Protein AF-A0A2A3JPT0-F1 (afdb_monomer_lite)

pLDDT: mean 78.48, std 20.47, range [35.44, 96.5]

Radius of gyration: 30.75 Å; chains: 1; bounding box: 54×78×55 Å

Secondary structure (DSSP, 8-state):
-EEE--GGGHHHHHHHHHHHHHHHHHH-TTT----S-HHHHHHHHHHHHHTT-EEEEEEETTEEEEEEEE----PPPP----------------------------

Sequence (106 aa):
MFTPCDSTDIPALAVMLRGLHGHHVAHVPHRFHDRASEAELQAFLAEAMAEGACLCAYRVGQVPRGYLMWRWRLSEPPRSSTRSATPCSSTSGSSPRGGGAAWRGA

Foldseek 3Di:
DKDWDDLVCLLLVLVLVLVVLVVCCVVPVVVGDNPQDSVNSSVVVVVLVVVPKTKIFDDDPPHGNDIDIDDDDPPDDPPPPPPPPPPDDDDDDDDDDDDDDDDDDD

Structure (mmCIF, N/CA/C/O backbone):
data_AF-A0A2A3JPT0-F1
#
_entry.id   AF-A0A2A3JPT0-F1
#
loop_
_atom_site.group_PDB
_atom_site.id
_atom_site.type_symbol
_atom_site.label_atom_id
_atom_site.label_alt_id
_atom_site.label_comp_id
_atom_site.label_asym_id
_atom_site.label_entity_id
_atom_site.label_seq_id
_atom_site.pdbx_PDB_ins_code
_atom_site.Cartn_x
_atom_site.Cartn_y
_atom_site.Cartn_z
_atom_site.occupancy
_atom_site.B_iso_or_equiv
_atom_site.auth_seq_id
_atom_site.auth_comp_id
_atom_site.auth_asym_id
_atom_site.auth_atom_id
_atom_site.pdbx_PDB_model_num
ATOM 1 N N . MET A 1 1 ? -14.474 -6.754 1.853 1.00 84.56 1 MET A N 1
ATOM 2 C CA . MET A 1 1 ? -14.780 -5.426 2.438 1.00 84.56 1 MET A CA 1
ATOM 3 C C . MET A 1 1 ? -13.483 -4.632 2.499 1.00 84.56 1 MET A C 1
ATOM 5 O O . MET A 1 1 ? -12.438 -5.267 2.600 1.00 84.56 1 MET A O 1
ATOM 9 N N . PHE A 1 2 ? -13.527 -3.301 2.378 1.00 93.06 2 PHE A N 1
ATOM 10 C CA . PHE A 1 2 ? -12.345 -2.464 2.607 1.00 93.06 2 PHE A CA 1
ATOM 11 C C . PHE A 1 2 ? -12.170 -2.215 4.104 1.00 93.06 2 PHE A C 1
ATOM 13 O O . PHE A 1 2 ? -13.123 -1.808 4.765 1.00 93.06 2 PHE A O 1
ATOM 20 N N . THR A 1 3 ? -10.974 -2.467 4.624 1.00 95.00 3 THR A N 1
ATOM 21 C CA . THR A 1 3 ? -10.610 -2.184 6.016 1.00 95.00 3 THR A CA 1
ATOM 22 C C . THR A 1 3 ? -9.512 -1.125 6.052 1.00 95.00 3 THR A C 1
ATOM 24 O O . THR A 1 3 ? -8.637 -1.168 5.180 1.00 95.00 3 THR A O 1
ATOM 27 N N . PRO A 1 4 ? -9.517 -0.210 7.039 1.00 95.50 4 PRO A N 1
ATOM 28 C CA . PRO A 1 4 ? -8.390 0.685 7.279 1.00 95.50 4 PRO A CA 1
ATOM 29 C C . PRO A 1 4 ? -7.084 -0.099 7.411 1.00 95.50 4 PRO A C 1
ATOM 31 O O . PRO A 1 4 ? -7.096 -1.250 7.854 1.00 95.50 4 PRO A O 1
ATOM 34 N N . CYS A 1 5 ? -5.985 0.513 6.987 1.00 95.56 5 CYS A N 1
ATOM 35 C CA . CYS A 1 5 ? -4.648 -0.041 7.147 1.00 95.56 5 CYS A CA 1
ATOM 36 C C . CYS A 1 5 ? -3.800 0.862 8.030 1.00 95.56 5 CYS A C 1
ATOM 38 O O . CYS A 1 5 ? -3.949 2.086 8.000 1.00 95.56 5 CYS A O 1
ATOM 40 N N . ASP A 1 6 ? -2.900 0.242 8.780 1.00 95.06 6 ASP A N 1
ATOM 41 C CA . ASP A 1 6 ? -1.878 0.926 9.561 1.00 95.06 6 ASP A CA 1
ATOM 42 C C . ASP A 1 6 ? -0.469 0.595 9.036 1.00 95.06 6 ASP A C 1
ATOM 44 O O . ASP A 1 6 ? -0.296 -0.036 7.989 1.00 95.06 6 ASP A O 1
ATOM 48 N N . SER A 1 7 ? 0.562 1.056 9.743 1.00 94.12 7 SER A N 1
ATOM 49 C CA . SER A 1 7 ? 1.953 0.837 9.345 1.00 94.12 7 SER A CA 1
ATOM 50 C C . SER A 1 7 ? 2.360 -0.640 9.315 1.00 94.12 7 SER A C 1
ATOM 52 O O . SER A 1 7 ? 3.280 -0.998 8.580 1.00 94.12 7 SER A O 1
ATOM 54 N N . THR A 1 8 ? 1.675 -1.514 10.059 1.00 95.12 8 THR A N 1
ATOM 55 C CA . THR A 1 8 ? 1.961 -2.956 10.088 1.00 95.12 8 THR A CA 1
ATOM 56 C C . THR A 1 8 ? 1.518 -3.666 8.808 1.00 95.12 8 THR A C 1
ATOM 58 O O . THR A 1 8 ? 2.051 -4.721 8.466 1.00 95.12 8 THR A O 1
ATOM 61 N N . ASP A 1 9 ? 0.608 -3.056 8.046 1.00 94.50 9 ASP A N 1
ATOM 62 C CA . ASP A 1 9 ? 0.104 -3.591 6.782 1.00 94.50 9 ASP A CA 1
ATOM 63 C C . ASP A 1 9 ? 0.991 -3.266 5.575 1.00 94.50 9 ASP A C 1
ATOM 65 O O . ASP A 1 9 ? 0.854 -3.891 4.516 1.00 94.50 9 ASP A O 1
ATOM 69 N N . ILE A 1 10 ? 1.900 -2.297 5.716 1.00 95.25 10 ILE A N 1
ATOM 70 C CA . ILE A 1 10 ? 2.744 -1.788 4.627 1.00 95.25 10 ILE A CA 1
ATOM 71 C C . ILE A 1 10 ? 3.519 -2.908 3.911 1.00 95.25 10 ILE A C 1
ATOM 73 O O . ILE A 1 10 ? 3.472 -2.935 2.677 1.00 95.25 10 ILE A O 1
ATOM 77 N N . PRO A 1 11 ? 4.175 -3.865 4.605 1.00 95.88 11 PRO A N 1
ATOM 78 C CA . PRO A 1 11 ? 4.902 -4.935 3.924 1.00 95.88 11 PRO A CA 1
ATOM 79 C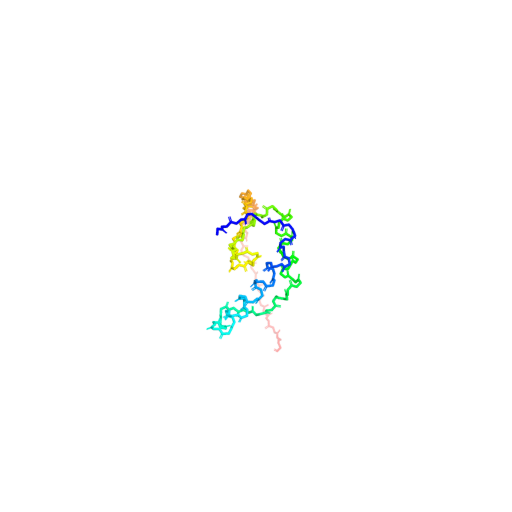 C . PRO A 1 11 ? 3.994 -5.787 3.028 1.00 95.88 11 PRO A C 1
ATOM 81 O O . PRO A 1 11 ? 4.295 -6.007 1.855 1.00 95.88 11 PRO A O 1
ATOM 84 N N . ALA A 1 12 ? 2.830 -6.205 3.535 1.00 94.25 12 ALA A N 1
ATOM 85 C CA . ALA A 1 12 ? 1.886 -7.027 2.776 1.00 94.25 12 ALA A CA 1
ATOM 86 C C . ALA A 1 12 ? 1.320 -6.281 1.555 1.00 94.25 12 ALA A C 1
ATOM 88 O O . ALA A 1 12 ? 1.094 -6.872 0.494 1.00 94.25 12 ALA A O 1
ATOM 89 N N . LEU A 1 13 ? 1.111 -4.972 1.687 1.00 94.88 13 LEU A N 1
ATOM 90 C CA . LEU A 1 13 ? 0.646 -4.118 0.601 1.00 94.88 13 LEU A CA 1
ATOM 91 C C . LEU A 1 13 ? 1.717 -3.891 -0.464 1.00 94.88 13 LEU A C 1
ATOM 93 O O . LEU A 1 13 ? 1.392 -3.931 -1.650 1.00 94.88 13 LEU A O 1
ATOM 97 N N . ALA A 1 14 ? 2.977 -3.705 -0.076 1.00 95.19 14 ALA A N 1
ATOM 98 C CA . ALA A 1 14 ? 4.081 -3.557 -1.019 1.00 95.19 14 ALA A CA 1
ATOM 99 C C . ALA A 1 14 ? 4.272 -4.820 -1.873 1.00 95.19 14 ALA A C 1
ATOM 101 O O . ALA A 1 14 ? 4.369 -4.716 -3.098 1.00 95.19 14 ALA A O 1
ATOM 102 N N . VAL A 1 15 ? 4.213 -6.008 -1.257 1.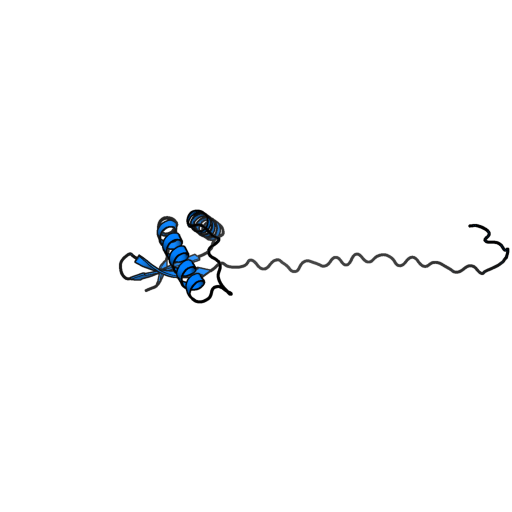00 94.88 15 VAL A N 1
ATOM 103 C CA . VAL A 1 15 ? 4.233 -7.300 -1.969 1.00 94.88 15 VAL A CA 1
ATOM 104 C C . VAL A 1 15 ? 3.079 -7.386 -2.973 1.00 94.88 15 VAL A C 1
ATOM 106 O O . VAL A 1 15 ? 3.279 -7.713 -4.146 1.00 94.88 15 VAL A O 1
ATOM 109 N N . MET A 1 16 ? 1.858 -7.051 -2.540 1.00 94.12 16 MET A N 1
ATOM 110 C CA . MET A 1 16 ? 0.672 -7.069 -3.400 1.00 94.12 16 MET A CA 1
ATOM 111 C C . MET A 1 16 ? 0.812 -6.094 -4.581 1.00 94.12 16 MET A C 1
ATOM 113 O O . MET A 1 16 ? 0.533 -6.466 -5.722 1.00 94.12 16 MET A O 1
ATOM 117 N N . LEU A 1 17 ? 1.264 -4.861 -4.331 1.00 92.44 17 LEU A N 1
ATOM 118 C CA . LEU A 1 17 ? 1.486 -3.846 -5.362 1.00 92.44 17 LEU A CA 1
ATOM 119 C C . LEU A 1 17 ? 2.546 -4.283 -6.366 1.00 92.44 17 LEU A C 1
ATOM 121 O O . LEU A 1 17 ? 2.339 -4.120 -7.567 1.00 92.44 17 LEU A O 1
ATOM 125 N N . ARG A 1 18 ? 3.650 -4.873 -5.895 1.00 91.62 18 ARG A N 1
ATOM 126 C CA . ARG A 1 18 ? 4.706 -5.407 -6.758 1.00 91.62 18 ARG A CA 1
ATOM 127 C C . ARG A 1 18 ? 4.165 -6.508 -7.668 1.00 91.62 18 ARG A C 1
ATOM 129 O O . ARG A 1 18 ? 4.393 -6.457 -8.876 1.00 91.62 18 ARG A O 1
ATOM 136 N N . GLY A 1 19 ? 3.409 -7.457 -7.115 1.00 90.75 19 GLY A N 1
ATOM 137 C CA . GLY A 1 19 ? 2.768 -8.523 -7.889 1.00 90.75 19 GLY A CA 1
ATOM 138 C C . GLY A 1 19 ? 1.784 -7.983 -8.931 1.00 90.75 19 GLY A C 1
ATOM 139 O O . GLY A 1 19 ? 1.817 -8.395 -10.092 1.00 90.75 19 GLY A O 1
ATOM 140 N N . LEU A 1 20 ? 0.961 -7.003 -8.549 1.00 88.38 20 LEU A N 1
ATOM 141 C CA . LEU A 1 20 ? 0.021 -6.342 -9.456 1.00 88.38 20 LEU A CA 1
ATOM 142 C C . LEU A 1 20 ? 0.745 -5.590 -10.583 1.00 88.38 20 LEU A C 1
ATOM 144 O O . LEU A 1 20 ? 0.339 -5.677 -11.741 1.00 88.38 20 LEU A O 1
ATOM 148 N N . HIS A 1 21 ? 1.832 -4.881 -10.268 1.00 87.75 21 HIS A N 1
ATOM 149 C CA . HIS A 1 21 ? 2.628 -4.175 -11.271 1.00 87.75 21 HIS A CA 1
ATOM 150 C C . HIS A 1 21 ? 3.290 -5.152 -12.248 1.00 87.75 21 HIS A C 1
ATOM 152 O O . HIS A 1 21 ? 3.246 -4.915 -13.452 1.00 87.75 21 HIS A O 1
ATOM 158 N N . GLY A 1 22 ? 3.830 -6.272 -11.754 1.00 87.69 22 GLY A N 1
ATOM 159 C CA . GLY A 1 22 ? 4.394 -7.330 -12.597 1.00 87.69 22 GLY A CA 1
ATOM 160 C C . GLY A 1 22 ? 3.365 -7.910 -13.571 1.00 87.69 22 GLY A C 1
ATOM 161 O O . GLY A 1 22 ? 3.646 -8.046 -14.760 1.00 87.69 22 GLY A O 1
ATOM 162 N N . HIS A 1 23 ? 2.139 -8.157 -13.100 1.00 87.88 23 HIS A N 1
ATOM 163 C CA . HIS A 1 23 ? 1.038 -8.589 -13.962 1.00 87.88 23 HIS A CA 1
ATOM 164 C C . HIS A 1 23 ? 0.712 -7.538 -15.036 1.00 87.88 23 HIS A C 1
ATOM 166 O O . HIS A 1 23 ? 0.578 -7.859 -16.216 1.00 87.88 23 HIS A O 1
ATOM 172 N N . HIS A 1 24 ? 0.628 -6.259 -14.664 1.00 87.38 24 HIS A N 1
ATOM 173 C CA . HIS A 1 24 ? 0.381 -5.197 -15.639 1.00 87.38 24 HIS A CA 1
ATOM 174 C C . HIS A 1 24 ? 1.513 -5.029 -16.656 1.00 87.38 24 HIS A C 1
ATOM 176 O O . HIS A 1 24 ? 1.225 -4.763 -17.817 1.00 87.38 24 HIS A O 1
ATOM 182 N N . VAL A 1 25 ? 2.774 -5.213 -16.265 1.00 89.31 25 VAL A N 1
ATOM 183 C CA . VAL A 1 25 ? 3.914 -5.183 -17.196 1.00 89.31 25 VAL A CA 1
ATOM 184 C C . VAL A 1 25 ? 3.828 -6.332 -18.198 1.00 89.31 25 VAL A C 1
ATOM 186 O O . VAL A 1 25 ? 4.034 -6.109 -19.386 1.00 89.31 25 VAL A O 1
ATOM 189 N N . ALA A 1 26 ? 3.453 -7.533 -17.753 1.00 88.25 26 ALA A N 1
ATOM 190 C CA . ALA A 1 26 ? 3.308 -8.688 -18.637 1.00 88.25 26 ALA A CA 1
ATOM 191 C C . ALA A 1 26 ? 2.203 -8.500 -19.696 1.00 88.25 26 ALA A C 1
ATOM 193 O O . ALA A 1 26 ? 2.353 -8.951 -20.829 1.00 88.25 26 ALA A O 1
ATOM 194 N N . HIS A 1 27 ? 1.105 -7.823 -19.345 1.00 88.69 27 HIS A N 1
ATOM 195 C CA . HIS A 1 27 ? -0.058 -7.676 -20.229 1.00 88.69 27 HIS A CA 1
ATOM 196 C C . HIS A 1 27 ? -0.137 -6.329 -20.964 1.00 88.69 27 HIS A C 1
ATOM 198 O O . HIS A 1 27 ? -0.732 -6.248 -22.037 1.00 88.69 27 HIS A O 1
ATOM 204 N N . VAL A 1 28 ? 0.434 -5.262 -20.401 1.00 88.44 28 VAL A N 1
ATOM 205 C CA . VAL A 1 28 ? 0.344 -3.883 -20.909 1.00 88.44 28 VAL A CA 1
ATOM 206 C C . VAL A 1 28 ? 1.697 -3.151 -20.747 1.00 88.44 28 VAL A C 1
ATOM 208 O O . VAL A 1 28 ? 1.778 -2.101 -20.097 1.00 88.44 28 VAL A O 1
ATOM 211 N N . PRO A 1 29 ? 2.783 -3.665 -21.358 1.00 83.12 29 PRO A N 1
ATOM 212 C CA . PRO A 1 29 ? 4.152 -3.187 -21.119 1.00 83.12 29 PRO A CA 1
ATOM 213 C C . PRO A 1 29 ? 4.404 -1.738 -21.562 1.00 83.12 29 PRO A C 1
ATOM 215 O O . PRO A 1 29 ? 5.332 -1.096 -21.090 1.00 83.12 29 PRO A O 1
ATOM 218 N N . HIS A 1 30 ? 3.580 -1.189 -22.456 1.00 84.50 30 HIS A N 1
ATOM 219 C CA . HIS A 1 30 ? 3.708 0.196 -22.925 1.00 84.50 30 HIS A CA 1
ATOM 220 C C . HIS A 1 30 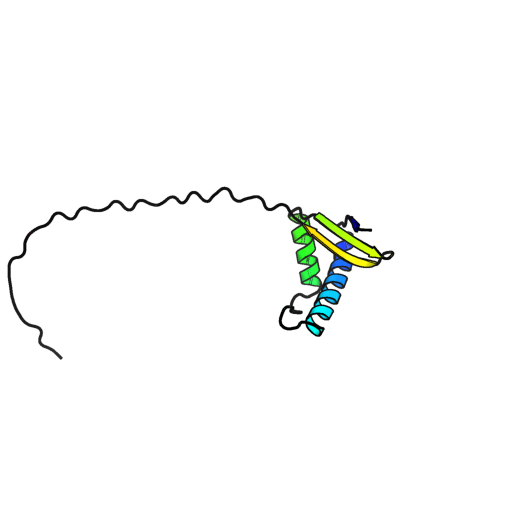? 3.176 1.234 -21.921 1.00 84.50 30 HIS A C 1
ATOM 222 O O . HIS A 1 30 ? 3.407 2.428 -22.096 1.00 84.50 30 HIS A O 1
ATOM 228 N N . ARG A 1 31 ? 2.434 0.800 -20.892 1.00 81.00 31 ARG A N 1
ATOM 229 C CA . ARG A 1 31 ? 1.807 1.681 -19.893 1.00 81.00 31 ARG A CA 1
ATOM 230 C C . ARG A 1 31 ? 2.396 1.512 -18.494 1.00 81.00 31 ARG A C 1
ATOM 232 O O . ARG A 1 31 ? 2.310 2.439 -17.692 1.00 81.00 31 ARG A O 1
ATOM 239 N N . PHE A 1 32 ? 2.972 0.349 -18.200 1.00 84.38 32 PHE A N 1
ATOM 240 C CA . PHE A 1 32 ? 3.478 -0.005 -16.877 1.00 84.38 32 PHE A CA 1
ATOM 241 C C . PHE A 1 32 ? 4.956 -0.390 -16.931 1.00 84.38 32 PHE A C 1
ATOM 243 O O . PHE A 1 32 ? 5.462 -0.834 -17.956 1.00 84.38 32 PHE A O 1
ATOM 250 N N . HIS A 1 33 ? 5.644 -0.222 -15.806 1.00 81.88 33 HIS A N 1
ATOM 251 C CA . HIS A 1 33 ? 7.079 -0.459 -15.656 1.00 81.88 33 HIS A CA 1
ATOM 252 C C . HIS A 1 33 ? 7.340 -1.148 -14.316 1.00 81.88 33 HIS A C 1
ATOM 254 O O . HIS A 1 33 ? 6.644 -0.876 -13.346 1.00 81.88 33 HIS A O 1
ATOM 260 N N . ASP A 1 34 ? 8.343 -2.017 -14.227 1.00 81.62 34 ASP A N 1
ATOM 261 C CA . ASP A 1 34 ? 8.625 -2.805 -13.017 1.00 81.62 34 ASP A CA 1
ATOM 262 C C . ASP A 1 34 ? 9.758 -2.220 -12.155 1.00 81.62 34 ASP A C 1
ATOM 264 O O . ASP A 1 34 ? 10.343 -2.917 -11.323 1.00 81.62 34 ASP A O 1
ATOM 268 N N . ARG A 1 35 ? 10.084 -0.937 -12.345 1.00 80.44 35 ARG A N 1
ATOM 269 C CA . ARG A 1 35 ? 11.299 -0.338 -11.776 1.00 80.44 35 ARG A CA 1
ATOM 270 C C . ARG A 1 35 ? 11.294 -0.253 -10.251 1.00 80.44 35 ARG A C 1
ATOM 272 O O . ARG A 1 35 ? 12.354 -0.374 -9.658 1.00 80.44 35 ARG A O 1
ATOM 279 N N . ALA A 1 36 ? 10.130 -0.068 -9.629 1.00 84.50 36 ALA A N 1
ATOM 280 C CA . ALA A 1 36 ? 10.031 0.129 -8.184 1.00 84.50 36 ALA A CA 1
ATOM 281 C C . ALA A 1 36 ? 10.118 -1.203 -7.428 1.00 84.50 36 ALA A C 1
ATOM 283 O O . ALA A 1 36 ? 9.178 -2.005 -7.462 1.00 84.50 36 ALA A O 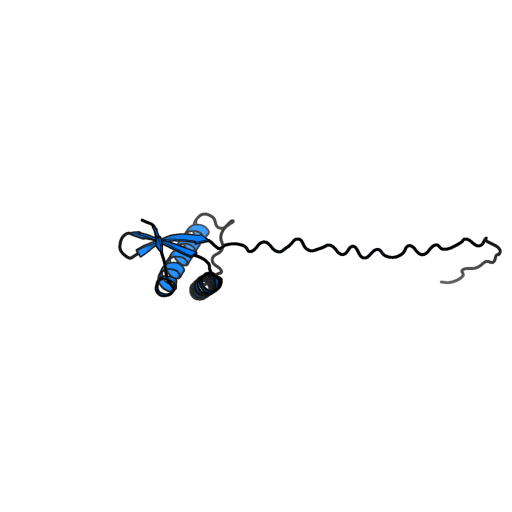1
ATOM 284 N N . SER A 1 37 ? 11.240 -1.441 -6.755 1.00 90.69 37 SER A N 1
ATOM 285 C CA . SER A 1 37 ? 11.454 -2.561 -5.839 1.00 90.69 37 SER A CA 1
ATOM 286 C C . SER A 1 37 ? 10.427 -2.576 -4.703 1.00 90.69 37 SER A C 1
ATOM 288 O O . SER A 1 37 ? 9.767 -1.581 -4.404 1.00 90.69 37 SER A O 1
ATOM 290 N N . GLU A 1 38 ? 10.288 -3.721 -4.036 1.00 92.94 38 GLU A N 1
ATOM 291 C CA . GLU A 1 38 ? 9.392 -3.828 -2.883 1.00 92.94 38 GLU A CA 1
ATOM 292 C C . GLU A 1 38 ? 9.779 -2.855 -1.758 1.00 92.94 38 GLU A C 1
ATOM 294 O O . GLU A 1 38 ? 8.903 -2.216 -1.184 1.00 92.94 38 GLU A O 1
ATOM 299 N N . ALA A 1 39 ? 11.077 -2.677 -1.491 1.00 93.94 39 ALA A N 1
ATOM 300 C CA . ALA A 1 39 ? 11.563 -1.750 -0.470 1.00 93.94 39 ALA A CA 1
ATOM 301 C C . ALA A 1 39 ? 11.201 -0.289 -0.788 1.00 93.94 39 ALA A C 1
ATOM 303 O O . ALA A 1 39 ? 10.770 0.446 0.098 1.00 93.94 39 ALA A O 1
ATOM 304 N N . GLU A 1 40 ? 11.307 0.119 -2.055 1.00 94.56 40 GLU A N 1
ATOM 305 C CA . GLU A 1 40 ? 10.887 1.456 -2.497 1.00 94.56 40 GLU A CA 1
ATOM 306 C C . GLU A 1 40 ? 9.372 1.645 -2.355 1.00 94.56 40 GLU A C 1
ATOM 308 O O . GLU A 1 40 ? 8.919 2.711 -1.943 1.00 94.56 40 GLU A O 1
ATOM 313 N N . LEU A 1 41 ? 8.579 0.604 -2.631 1.00 94.06 41 LEU A N 1
ATOM 314 C CA . LEU A 1 41 ? 7.129 0.638 -2.422 1.00 94.06 41 LEU A CA 1
ATOM 315 C C . LEU A 1 41 ? 6.765 0.732 -0.934 1.00 94.06 41 LEU A C 1
ATOM 317 O O . LEU A 1 41 ? 5.849 1.476 -0.585 1.00 94.06 41 LEU A O 1
ATOM 321 N N . GLN A 1 42 ? 7.477 0.020 -0.055 1.00 96.50 42 GLN A N 1
ATOM 322 C CA . GLN A 1 42 ? 7.282 0.130 1.394 1.00 96.50 42 GLN A CA 1
ATOM 323 C C . GLN A 1 42 ? 7.609 1.544 1.887 1.00 96.50 42 GLN A C 1
ATOM 325 O O . GLN A 1 42 ? 6.799 2.143 2.596 1.00 96.50 42 GLN A O 1
ATOM 330 N N . ALA A 1 43 ? 8.755 2.096 1.474 1.00 96.44 43 ALA A N 1
ATOM 331 C CA . ALA A 1 43 ? 9.169 3.450 1.834 1.00 96.44 43 ALA A CA 1
ATOM 332 C C . ALA A 1 43 ? 8.147 4.496 1.367 1.00 96.44 43 ALA A C 1
ATOM 334 O O . ALA A 1 43 ? 7.726 5.339 2.154 1.00 96.44 43 ALA A O 1
ATOM 335 N N . PHE A 1 44 ? 7.673 4.378 0.124 1.00 94.62 44 PHE A N 1
ATOM 336 C CA . PHE A 1 44 ? 6.646 5.254 -0.433 1.00 94.62 44 PHE A CA 1
ATOM 337 C C . PHE A 1 44 ? 5.338 5.225 0.368 1.00 94.62 44 PHE A C 1
ATOM 339 O O . PHE A 1 44 ? 4.759 6.273 0.648 1.00 94.62 44 PHE A O 1
ATOM 346 N N . LEU A 1 45 ? 4.851 4.037 0.742 1.00 95.25 45 LEU A N 1
ATOM 347 C CA . LEU A 1 45 ? 3.626 3.911 1.536 1.00 95.25 45 LEU A CA 1
ATOM 348 C C . LEU A 1 45 ? 3.804 4.496 2.942 1.00 95.25 45 LEU A C 1
ATOM 350 O O . LEU A 1 45 ? 2.910 5.186 3.428 1.00 95.25 45 LEU A O 1
ATOM 354 N N . ALA A 1 46 ? 4.956 4.254 3.573 1.00 96.31 46 ALA A N 1
ATOM 355 C CA . ALA A 1 46 ? 5.270 4.796 4.890 1.00 96.31 46 ALA A CA 1
ATOM 356 C C . ALA A 1 46 ? 5.327 6.331 4.876 1.00 96.31 46 ALA A C 1
ATOM 358 O O . ALA A 1 46 ? 4.709 6.973 5.724 1.00 96.31 46 ALA A O 1
ATOM 359 N N . GLU A 1 47 ? 6.010 6.914 3.889 1.00 95.44 47 GLU A N 1
ATOM 360 C CA . GLU A 1 47 ? 6.094 8.365 3.700 1.00 95.44 47 GLU A CA 1
ATOM 361 C C . GLU A 1 47 ? 4.713 8.967 3.423 1.00 95.44 47 GLU A C 1
ATOM 363 O O . GLU A 1 47 ? 4.303 9.911 4.094 1.00 95.44 47 GLU A O 1
ATOM 368 N N . ALA A 1 48 ? 3.931 8.364 2.522 1.00 93.75 48 ALA A N 1
ATOM 369 C CA . ALA A 1 48 ? 2.580 8.829 2.232 1.00 93.75 48 ALA A CA 1
ATOM 370 C C . ALA A 1 48 ? 1.692 8.839 3.488 1.00 93.75 48 ALA A C 1
ATOM 372 O O . ALA A 1 48 ? 0.970 9.809 3.718 1.00 93.75 48 ALA A O 1
ATOM 373 N N . MET A 1 49 ? 1.745 7.788 4.312 1.00 93.81 49 MET A N 1
ATOM 374 C CA . MET A 1 49 ? 0.993 7.733 5.570 1.00 93.81 49 MET A CA 1
ATOM 375 C C . MET A 1 49 ? 1.487 8.767 6.588 1.00 93.81 49 MET A C 1
ATOM 377 O O . MET A 1 49 ? 0.663 9.392 7.254 1.00 93.81 49 MET A O 1
ATOM 381 N N . ALA A 1 50 ? 2.801 8.998 6.681 1.00 93.56 50 ALA A N 1
ATOM 382 C CA . ALA A 1 50 ? 3.375 10.042 7.532 1.00 93.56 50 ALA A CA 1
ATOM 383 C C . ALA A 1 50 ? 2.933 11.455 7.104 1.00 93.56 50 ALA A C 1
ATOM 385 O O . ALA A 1 50 ? 2.705 12.319 7.948 1.00 93.56 50 ALA A O 1
ATOM 386 N N . GLU A 1 51 ? 2.727 11.671 5.805 1.00 92.25 51 GLU A N 1
ATOM 387 C CA . GLU A 1 51 ? 2.165 12.902 5.233 1.00 92.25 51 GLU A CA 1
ATOM 388 C C . GLU A 1 51 ? 0.631 13.005 5.372 1.00 92.25 51 GLU A C 1
ATOM 390 O O . GLU A 1 51 ? 0.012 13.938 4.855 1.00 92.25 51 GLU A O 1
ATOM 395 N N . GLY A 1 52 ? -0.006 12.056 6.065 1.00 93.44 52 GLY A N 1
ATOM 396 C CA . GLY A 1 52 ? -1.443 12.061 6.332 1.00 93.44 52 GLY A CA 1
ATOM 397 C C . GLY A 1 52 ? -2.293 11.409 5.240 1.00 93.44 52 GLY A C 1
ATOM 398 O O . GLY A 1 52 ? -3.497 11.669 5.166 1.00 93.44 52 GLY A O 1
ATOM 399 N N . ALA A 1 53 ? -1.709 10.571 4.379 1.00 94.56 53 ALA A N 1
ATOM 400 C CA . ALA A 1 53 ? -2.502 9.729 3.493 1.00 94.56 53 ALA A CA 1
ATOM 401 C C . ALA A 1 53 ? -3.295 8.690 4.292 1.00 94.56 53 ALA A C 1
ATOM 403 O O . ALA A 1 53 ? -2.791 8.039 5.206 1.00 94.56 53 ALA A O 1
ATOM 404 N N . CYS A 1 54 ? -4.546 8.499 3.892 1.00 95.25 54 CYS A N 1
ATOM 405 C CA . CYS A 1 54 ? -5.385 7.421 4.374 1.00 95.25 54 CYS A CA 1
ATOM 406 C C . CYS A 1 54 ? -5.249 6.217 3.445 1.00 95.25 54 CYS A C 1
ATOM 408 O O . CYS A 1 54 ? -5.261 6.357 2.216 1.00 95.25 54 CYS A O 1
ATOM 410 N N . LEU A 1 55 ? -5.163 5.034 4.049 1.00 95.75 55 LEU A N 1
ATOM 411 C CA . LEU A 1 55 ? -4.991 3.776 3.345 1.00 95.75 55 LEU A CA 1
ATOM 412 C C . LEU A 1 55 ? -6.062 2.771 3.773 1.00 95.75 55 LEU A C 1
ATOM 414 O O . LEU A 1 55 ? -6.357 2.620 4.959 1.00 95.75 55 LEU A O 1
ATOM 418 N N . CYS A 1 56 ? -6.652 2.080 2.804 1.00 96.25 56 CYS A N 1
ATOM 419 C CA . CYS A 1 56 ? -7.574 0.973 3.031 1.00 96.25 56 CYS A CA 1
ATOM 420 C C . CYS A 1 56 ? -7.255 -0.184 2.087 1.00 96.25 56 CYS A C 1
ATOM 422 O O . CYS A 1 56 ? -6.937 0.034 0.919 1.00 96.25 56 CYS A O 1
ATOM 424 N N . ALA A 1 57 ? -7.420 -1.417 2.557 1.00 95.56 57 ALA A N 1
ATOM 425 C CA . ALA A 1 57 ? -7.212 -2.619 1.759 1.00 95.56 57 ALA A CA 1
ATOM 426 C C . ALA A 1 57 ? -8.504 -3.415 1.614 1.00 95.56 57 ALA A C 1
ATOM 428 O O . ALA A 1 57 ? -9.233 -3.629 2.583 1.00 95.56 57 ALA A O 1
ATOM 429 N N . TYR A 1 58 ? -8.768 -3.906 0.406 1.00 95.44 58 TYR A N 1
ATOM 430 C CA . TYR A 1 58 ? -9.749 -4.961 0.196 1.00 95.44 58 TYR A CA 1
ATOM 431 C C . TYR A 1 58 ? -9.068 -6.304 0.436 1.00 95.44 58 TYR A C 1
ATOM 433 O O . TYR A 1 58 ? -8.119 -6.665 -0.267 1.00 95.44 58 TYR A O 1
ATOM 441 N N . ARG A 1 59 ? -9.556 -7.040 1.434 1.00 93.88 59 ARG A N 1
ATOM 442 C CA . ARG A 1 59 ? -8.980 -8.320 1.850 1.00 93.88 59 ARG A CA 1
ATOM 443 C C . ARG A 1 59 ? -9.919 -9.479 1.551 1.00 93.88 59 ARG A C 1
ATOM 445 O O . ARG A 1 59 ? -11.140 -9.355 1.673 1.00 93.88 59 ARG A O 1
ATOM 452 N N . VAL A 1 60 ? -9.319 -10.614 1.203 1.00 93.44 60 VAL A N 1
ATOM 453 C CA . VAL A 1 60 ? -9.973 -11.927 1.184 1.00 93.44 60 VAL A CA 1
ATOM 454 C C . VAL A 1 60 ? -9.250 -12.780 2.219 1.00 93.44 60 VAL A C 1
ATOM 456 O O . VAL A 1 60 ? -8.081 -13.128 2.041 1.00 93.44 60 VAL A O 1
ATOM 459 N N . GLY A 1 61 ? -9.916 -13.041 3.344 1.00 88.56 61 GLY A N 1
ATOM 460 C CA . GLY A 1 61 ? -9.234 -13.511 4.549 1.00 88.56 61 GLY A CA 1
ATOM 461 C C . GLY A 1 61 ? -8.237 -12.460 5.047 1.00 88.56 61 GLY A C 1
ATOM 462 O O . GLY A 1 61 ? -8.584 -11.288 5.162 1.00 88.56 61 GLY A O 1
ATOM 463 N N . GLN A 1 62 ? -6.994 -12.873 5.298 1.00 85.69 62 GLN A N 1
ATOM 464 C CA . GLN A 1 62 ? -5.912 -11.981 5.743 1.00 85.69 62 GLN A CA 1
ATOM 465 C C . GLN A 1 62 ? -5.075 -11.402 4.592 1.00 85.69 62 GLN A C 1
ATOM 467 O O . GLN A 1 62 ? -4.193 -10.577 4.818 1.00 85.69 62 GLN A O 1
ATOM 472 N N . VAL A 1 63 ? -5.355 -11.796 3.346 1.00 89.12 63 VAL A N 1
ATOM 473 C CA . VAL A 1 63 ? -4.533 -11.421 2.190 1.00 89.12 63 VAL A CA 1
ATOM 474 C C . VAL A 1 63 ? -5.099 -10.166 1.516 1.00 89.12 63 VAL A C 1
ATOM 476 O O . VAL A 1 63 ? -6.259 -10.194 1.079 1.00 89.12 63 VAL A O 1
ATOM 479 N N . PRO A 1 64 ? -4.315 -9.077 1.384 1.00 92.75 64 PRO A N 1
ATOM 480 C CA . PRO A 1 64 ? -4.727 -7.910 0.615 1.00 92.75 64 PRO A CA 1
ATOM 481 C C . PRO A 1 64 ? -4.782 -8.257 -0.878 1.00 92.75 64 PRO A C 1
ATOM 483 O O . PRO A 1 64 ? -3.885 -8.893 -1.430 1.00 92.75 64 PRO A O 1
ATOM 486 N N . ARG A 1 65 ? -5.880 -7.871 -1.531 1.00 92.31 65 ARG A N 1
ATOM 487 C CA . ARG A 1 65 ? -6.132 -8.099 -2.966 1.00 92.31 65 ARG A CA 1
ATOM 488 C C . ARG A 1 65 ? -6.337 -6.807 -3.746 1.00 92.31 65 ARG A C 1
ATOM 490 O O . ARG A 1 65 ? -6.235 -6.808 -4.967 1.00 92.31 65 ARG A O 1
ATOM 497 N N . GLY A 1 66 ? -6.629 -5.720 -3.046 1.00 92.25 66 GLY A N 1
ATOM 498 C CA . GLY A 1 66 ? -6.710 -4.384 -3.607 1.00 92.25 66 GLY A CA 1
ATOM 499 C C . GLY A 1 66 ? -6.436 -3.346 -2.532 1.00 92.25 66 GLY A C 1
ATOM 500 O O . GLY A 1 66 ? -6.509 -3.644 -1.339 1.00 92.25 66 GLY A O 1
ATOM 501 N N . TYR A 1 67 ? -6.147 -2.126 -2.963 1.00 93.88 67 TYR A N 1
ATOM 502 C CA . TYR A 1 67 ? -5.873 -1.000 -2.082 1.00 93.88 67 TYR A CA 1
ATOM 503 C C . TYR A 1 67 ? -6.598 0.249 -2.571 1.00 93.88 67 TYR A C 1
ATOM 505 O O . TYR A 1 67 ? -6.902 0.395 -3.755 1.00 93.88 67 TYR A O 1
ATOM 513 N N . LEU A 1 68 ? -6.852 1.148 -1.634 1.00 94.94 68 LEU A N 1
ATOM 514 C CA . LEU A 1 68 ? -7.337 2.492 -1.865 1.00 94.94 68 LEU A CA 1
ATOM 515 C C . LEU A 1 68 ? -6.474 3.432 -1.026 1.00 94.94 68 LEU A C 1
ATOM 517 O O . LEU A 1 68 ? -6.360 3.250 0.185 1.00 94.94 68 LEU A O 1
ATOM 521 N N . MET A 1 69 ? -5.865 4.418 -1.680 1.00 94.94 69 MET A N 1
ATOM 522 C CA . MET A 1 69 ? -5.049 5.441 -1.033 1.00 94.94 69 MET A CA 1
ATOM 523 C C . MET A 1 69 ? -5.511 6.820 -1.471 1.00 94.94 69 MET A C 1
ATOM 525 O O . MET A 1 69 ? -5.674 7.069 -2.666 1.00 94.94 69 MET A O 1
ATOM 529 N N . TRP A 1 70 ? -5.676 7.728 -0.517 1.00 95.06 70 TRP A N 1
ATOM 530 C CA . TRP A 1 70 ? -5.983 9.124 -0.797 1.00 95.06 70 TRP A CA 1
ATOM 531 C C . TRP A 1 70 ? -5.328 10.030 0.237 1.00 95.06 70 TRP A C 1
ATOM 533 O O . TRP A 1 70 ? -5.046 9.623 1.358 1.00 95.06 70 TRP A O 1
ATOM 543 N N . AR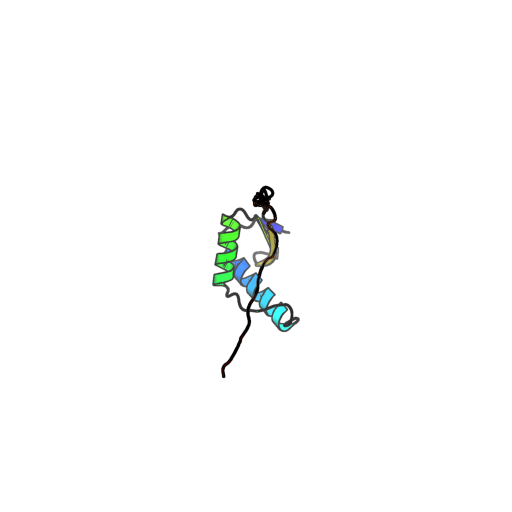G A 1 71 ? -5.095 11.283 -0.146 1.00 92.75 71 ARG A N 1
ATOM 544 C CA . ARG A 1 71 ? -4.642 12.343 0.755 1.00 92.75 71 ARG A CA 1
ATOM 545 C C . ARG A 1 71 ? -5.259 13.659 0.336 1.00 92.75 71 ARG A C 1
ATOM 547 O O . ARG A 1 71 ? -5.512 13.871 -0.854 1.00 92.75 71 ARG A O 1
ATOM 554 N N . TRP A 1 72 ? -5.475 14.541 1.300 1.00 87.69 72 TRP A N 1
ATOM 555 C CA . TRP A 1 72 ? -5.915 15.891 0.993 1.00 87.69 72 TRP A CA 1
ATOM 556 C C . TRP A 1 72 ? -4.749 16.672 0.392 1.00 87.69 72 TRP A C 1
ATOM 558 O O . TRP A 1 72 ? -3.670 16.729 0.978 1.00 87.69 72 TRP A O 1
ATOM 568 N N . ARG A 1 73 ? -4.941 17.271 -0.785 1.00 81.44 73 ARG A N 1
ATOM 569 C CA . ARG A 1 73 ? -3.980 18.258 -1.278 1.00 81.44 73 ARG A CA 1
ATOM 570 C C . ARG A 1 73 ? -4.324 19.579 -0.614 1.00 81.44 73 ARG A C 1
ATOM 572 O O . ARG A 1 73 ? -5.386 20.134 -0.880 1.00 81.44 73 ARG A O 1
ATOM 579 N N . LEU A 1 74 ? -3.438 20.071 0.246 1.00 71.88 74 LEU A N 1
ATOM 580 C CA . LEU A 1 74 ? -3.488 21.470 0.648 1.00 71.88 74 LEU A CA 1
ATOM 581 C C . LEU A 1 74 ? -3.322 22.296 -0.630 1.00 71.88 74 LEU A C 1
ATOM 583 O O . LEU A 1 74 ? -2.289 22.219 -1.294 1.00 71.88 74 LEU A O 1
ATOM 587 N N . SER A 1 75 ? -4.373 23.008 -1.023 1.00 64.31 75 SER A N 1
ATOM 588 C CA . SER A 1 75 ? -4.305 23.982 -2.103 1.00 64.31 75 SER A CA 1
ATOM 589 C C . SER A 1 75 ? -3.210 24.984 -1.745 1.00 64.31 75 SER A C 1
ATOM 591 O O . SER A 1 75 ? -3.329 25.670 -0.730 1.00 64.31 75 SER A O 1
ATOM 593 N N . GLU A 1 76 ? -2.140 25.070 -2.541 1.00 61.31 76 GLU A N 1
ATOM 594 C CA . GLU A 1 76 ? -1.249 26.228 -2.458 1.00 61.31 76 GLU A CA 1
ATOM 595 C C . GLU A 1 76 ? -2.121 27.491 -2.587 1.00 61.31 76 GLU A C 1
ATOM 597 O O . GLU A 1 76 ? -2.976 27.539 -3.484 1.00 61.31 76 GLU A O 1
ATOM 602 N N . PRO A 1 77 ? -1.951 28.514 -1.730 1.00 59.19 77 PRO A N 1
ATOM 603 C CA . PRO A 1 77 ? -2.557 29.809 -2.003 1.00 59.19 77 PRO A CA 1
ATOM 604 C C . PRO A 1 77 ? -2.088 30.274 -3.392 1.00 59.19 77 PRO A C 1
ATOM 606 O O . PRO A 1 77 ? -0.941 29.998 -3.763 1.00 59.19 77 PRO A O 1
ATOM 609 N N . PRO A 1 78 ? -2.949 30.936 -4.191 1.00 53.53 78 PRO A N 1
ATOM 610 C CA . PRO A 1 78 ? -2.570 31.377 -5.524 1.00 53.53 78 PRO A CA 1
ATOM 611 C C . PRO A 1 78 ? -1.294 32.197 -5.400 1.00 53.53 78 PRO A C 1
ATOM 613 O O . PRO A 1 78 ? -1.254 33.189 -4.673 1.00 53.53 78 PRO A O 1
ATOM 616 N N . ARG A 1 79 ? -0.241 31.733 -6.077 1.00 58.09 79 ARG A N 1
ATOM 617 C CA . ARG A 1 79 ? 1.047 32.415 -6.142 1.00 58.09 79 ARG A CA 1
ATOM 618 C C . ARG A 1 79 ? 0.731 33.807 -6.657 1.00 58.09 79 ARG A C 1
ATOM 620 O O . ARG A 1 79 ? 0.354 33.951 -7.820 1.00 58.09 79 ARG A O 1
ATOM 627 N N . SER A 1 80 ? 0.795 34.807 -5.787 1.00 56.44 80 SER A N 1
ATOM 628 C CA . SER A 1 80 ? 0.693 36.199 -6.181 1.00 56.44 80 SER A CA 1
ATOM 629 C C . SER A 1 80 ? 1.813 36.415 -7.181 1.00 56.44 80 SER A C 1
ATOM 631 O O . SER A 1 80 ? 2.990 36.486 -6.837 1.00 56.44 80 SER A O 1
ATOM 633 N N . SER A 1 81 ? 1.446 36.439 -8.458 1.00 54.56 81 SER A N 1
ATOM 634 C CA . SER A 1 81 ? 2.305 36.920 -9.514 1.00 54.56 81 SER A CA 1
ATOM 635 C C . SER A 1 81 ? 2.542 38.391 -9.209 1.00 54.56 81 SER A C 1
ATOM 637 O O . SER A 1 81 ? 1.786 39.257 -9.653 1.00 54.56 81 SER A O 1
ATOM 639 N N . THR A 1 82 ? 3.571 38.672 -8.409 1.00 57.16 82 THR A N 1
ATOM 640 C CA . THR A 1 82 ? 4.200 39.982 -8.345 1.00 57.16 82 THR A CA 1
ATOM 641 C C . THR A 1 82 ? 4.772 40.208 -9.731 1.00 57.16 82 THR A C 1
ATOM 643 O O . THR A 1 82 ? 5.910 39.868 -10.042 1.00 57.16 82 THR A O 1
ATOM 646 N N . ARG A 1 83 ? 3.913 40.711 -10.616 1.00 53.19 83 ARG A N 1
ATOM 647 C CA . ARG A 1 83 ? 4.289 41.308 -11.881 1.00 53.19 83 ARG A CA 1
ATOM 648 C C . ARG A 1 83 ? 5.183 42.479 -11.499 1.00 53.19 83 ARG A C 1
ATOM 650 O O . ARG A 1 83 ? 4.688 43.541 -11.139 1.00 53.19 83 ARG A O 1
ATOM 657 N N . SER A 1 84 ? 6.492 42.241 -11.503 1.00 54.97 84 SER A N 1
ATOM 658 C CA . SER A 1 84 ? 7.490 43.297 -11.431 1.00 54.97 84 SER A CA 1
ATOM 659 C C . SER A 1 84 ? 7.230 44.199 -12.629 1.00 54.97 84 SER A C 1
ATOM 661 O O . SER A 1 84 ? 7.531 43.845 -13.768 1.00 54.97 84 SER A O 1
ATOM 663 N N . ALA A 1 85 ? 6.548 45.316 -12.390 1.00 54.31 85 ALA A N 1
ATOM 664 C CA . ALA A 1 85 ? 6.417 46.367 -13.371 1.00 54.31 85 ALA A CA 1
AT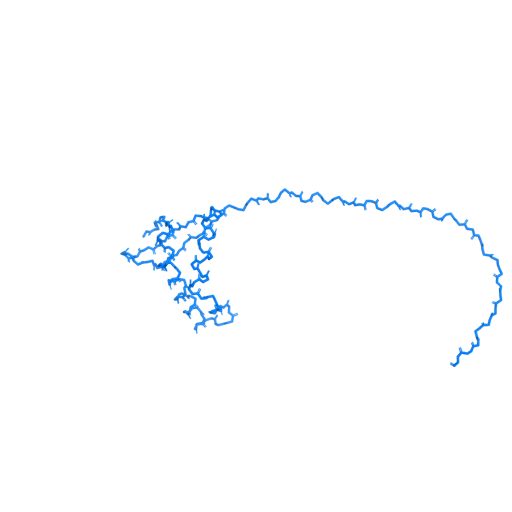OM 665 C C . ALA A 1 85 ? 7.817 46.950 -13.562 1.00 54.31 85 ALA A C 1
ATOM 667 O O . ALA A 1 85 ? 8.282 47.742 -12.748 1.00 54.31 85 ALA A O 1
ATOM 668 N N . THR A 1 86 ? 8.512 46.515 -14.610 1.00 63.62 86 THR A N 1
ATOM 669 C CA . THR A 1 86 ? 9.688 47.228 -15.102 1.00 63.62 86 THR A CA 1
ATOM 670 C C . THR A 1 86 ? 9.235 48.652 -15.438 1.00 63.62 86 THR A C 1
ATOM 672 O O . THR A 1 86 ? 8.319 48.798 -16.255 1.00 63.62 86 THR A O 1
ATOM 675 N N . PRO A 1 87 ? 9.792 49.707 -14.819 1.00 51.88 87 PRO A N 1
ATOM 676 C CA . PRO A 1 87 ? 9.457 51.062 -15.217 1.00 51.88 87 PRO A CA 1
ATOM 677 C C . PRO A 1 87 ? 9.938 51.282 -16.653 1.00 51.88 87 PRO A C 1
ATOM 679 O O . PRO A 1 87 ? 11.087 51.011 -17.000 1.00 51.88 87 PRO A O 1
ATOM 682 N N . CYS A 1 88 ? 9.016 51.729 -17.500 1.00 41.97 88 CYS A N 1
ATOM 683 C CA . CYS A 1 88 ? 9.286 52.095 -18.879 1.00 41.97 88 CYS A CA 1
ATOM 684 C C . CYS A 1 88 ? 10.125 53.380 -18.868 1.00 41.97 88 CYS A C 1
ATOM 686 O O . CYS A 1 88 ? 9.602 54.463 -18.607 1.00 41.97 88 CYS A O 1
ATOM 688 N N . SER A 1 89 ? 11.434 53.262 -19.088 1.00 50.78 89 SER A N 1
ATOM 689 C CA . SER A 1 89 ? 12.318 54.414 -19.250 1.00 50.78 89 SER A CA 1
ATOM 690 C C . SER A 1 89 ? 11.997 55.109 -20.572 1.00 50.78 89 SER A C 1
ATOM 692 O O . SER A 1 89 ? 12.296 54.598 -21.649 1.00 50.78 89 SER A O 1
ATOM 694 N N . SER A 1 90 ? 11.382 56.284 -20.493 1.00 47.31 90 SER A N 1
ATOM 695 C CA . SER A 1 90 ? 11.194 57.196 -21.617 1.00 47.31 90 SER A CA 1
ATOM 696 C C . SER A 1 90 ? 12.551 57.716 -22.101 1.00 47.31 90 SER A C 1
ATOM 698 O O . SER A 1 90 ? 13.167 58.546 -21.433 1.00 47.31 90 SER A O 1
ATOM 700 N N . THR A 1 91 ? 13.021 57.265 -23.265 1.00 49.91 91 THR A N 1
ATOM 701 C CA . THR A 1 91 ? 14.136 57.919 -23.961 1.00 49.91 91 THR A CA 1
ATOM 702 C C . THR A 1 91 ? 13.570 59.015 -24.858 1.00 49.91 91 THR A C 1
ATOM 704 O O . THR A 1 91 ? 13.004 58.757 -25.919 1.00 49.91 91 THR A O 1
ATOM 707 N N . SER A 1 92 ? 13.692 60.253 -24.387 1.00 48.16 92 SER A N 1
ATOM 708 C CA . SER A 1 92 ? 13.483 61.471 -25.163 1.00 48.16 92 SER A CA 1
ATOM 709 C C . SER A 1 92 ? 14.420 61.500 -26.368 1.00 48.16 92 SER A C 1
ATOM 711 O O . SER A 1 92 ? 15.625 61.281 -26.232 1.00 48.16 92 SER A O 1
ATOM 713 N N . GLY A 1 93 ? 13.857 61.789 -27.539 1.00 45.25 93 GLY A N 1
ATOM 714 C CA . GLY A 1 93 ? 14.595 61.911 -28.786 1.00 45.25 93 GLY A CA 1
ATOM 715 C C . GLY A 1 93 ? 15.655 63.012 -28.762 1.00 45.25 93 GLY A C 1
ATOM 716 O O . GLY A 1 93 ? 15.509 64.052 -28.122 1.00 45.25 93 GLY A O 1
ATOM 717 N N . SER A 1 94 ? 16.720 62.788 -29.524 1.00 45.16 94 SER A N 1
ATOM 718 C CA . SER A 1 94 ? 17.582 63.837 -30.058 1.00 45.16 94 SER A CA 1
ATOM 719 C C . SER A 1 94 ? 18.114 63.398 -31.424 1.00 45.16 94 SER A C 1
ATOM 721 O O . SER A 1 94 ? 18.502 62.253 -31.629 1.00 45.16 94 SER A O 1
ATOM 723 N N . SER A 1 95 ? 17.997 64.339 -32.355 1.00 44.94 95 SER A N 1
ATOM 724 C CA . SER A 1 95 ? 18.052 64.258 -33.820 1.00 44.94 95 SER A CA 1
ATOM 725 C C . SER A 1 95 ? 19.395 63.798 -34.431 1.00 44.94 95 SER A C 1
ATOM 727 O O . SER A 1 95 ? 20.425 63.889 -33.764 1.00 44.94 95 SER A O 1
ATOM 729 N N . PRO A 1 96 ? 19.427 63.398 -35.724 1.00 51.50 96 PRO A N 1
ATOM 730 C CA . PRO A 1 96 ? 20.617 62.883 -36.396 1.00 51.50 96 PRO A CA 1
ATOM 731 C C . PRO A 1 96 ? 21.434 64.003 -37.064 1.00 51.50 96 PRO A C 1
ATOM 733 O O . PRO A 1 96 ? 20.880 64.850 -37.768 1.00 51.50 96 PRO A O 1
ATOM 736 N N . ARG A 1 97 ? 22.765 63.990 -36.908 1.00 39.72 97 ARG A N 1
ATOM 737 C CA . ARG A 1 97 ? 23.703 64.741 -37.768 1.00 39.72 97 ARG A CA 1
ATOM 738 C C . ARG A 1 97 ? 25.044 64.022 -37.903 1.00 39.72 97 ARG A C 1
ATOM 740 O O . ARG A 1 97 ? 25.704 63.799 -36.898 1.00 39.72 97 ARG A O 1
ATOM 747 N N . GLY A 1 98 ? 25.452 63.809 -39.160 1.00 35.69 98 GLY A N 1
ATOM 748 C CA . GLY A 1 98 ? 26.822 63.502 -39.602 1.00 35.69 98 GLY A CA 1
ATOM 749 C C . GLY A 1 98 ? 27.256 62.069 -39.291 1.00 35.69 98 GLY A C 1
ATOM 750 O O . GLY A 1 98 ? 27.088 61.601 -38.182 1.00 35.69 98 GLY A O 1
ATOM 751 N N . GLY A 1 99 ? 27.785 61.264 -40.203 1.00 37.50 99 GLY A N 1
ATOM 752 C CA . GLY A 1 99 ? 28.609 61.562 -41.367 1.00 37.50 99 GLY A CA 1
ATOM 753 C C . GLY A 1 99 ? 29.836 60.646 -41.279 1.00 37.50 99 GLY A C 1
ATOM 754 O O . GLY A 1 99 ? 30.395 60.496 -40.200 1.00 37.50 99 GLY A O 1
ATOM 755 N N . GLY A 1 100 ? 30.253 60.043 -42.394 1.00 36.09 100 GLY A N 1
ATOM 756 C CA . GLY A 1 100 ? 31.584 59.432 -42.511 1.00 36.09 100 GLY A CA 1
ATOM 757 C C . GLY A 1 100 ? 31.642 57.901 -42.469 1.00 36.09 100 GLY A C 1
ATOM 758 O O . GLY A 1 100 ? 31.762 57.299 -41.415 1.00 36.09 100 GLY A O 1
ATOM 759 N N . ALA A 1 101 ? 31.587 57.319 -43.667 1.00 43.59 101 ALA A N 1
ATOM 760 C CA . ALA A 1 101 ? 32.605 56.457 -44.276 1.00 43.59 101 ALA A CA 1
ATOM 761 C C . ALA A 1 101 ? 33.287 55.295 -43.508 1.00 43.59 101 ALA A C 1
ATOM 763 O O . ALA A 1 101 ? 33.831 55.441 -42.423 1.00 43.59 101 ALA A O 1
ATOM 764 N N . ALA A 1 102 ? 33.466 54.231 -44.306 1.00 43.28 102 ALA A N 1
ATOM 765 C CA . ALA A 1 102 ? 34.599 53.302 -44.363 1.00 43.28 102 ALA A CA 1
ATOM 766 C C . ALA A 1 102 ? 34.580 52.077 -43.434 1.00 43.28 102 ALA A C 1
ATOM 768 O O . ALA A 1 102 ? 35.042 52.113 -42.302 1.00 43.28 102 ALA A O 1
ATOM 769 N N . TRP A 1 103 ? 34.200 50.935 -44.017 1.00 35.44 103 TRP A N 1
ATOM 770 C CA . TRP A 1 103 ? 34.708 49.626 -43.610 1.00 35.44 103 TRP A CA 1
ATOM 771 C C . TRP A 1 103 ? 35.617 49.080 -44.721 1.00 35.44 103 TRP A C 1
ATOM 773 O O . TRP A 1 103 ? 35.180 48.864 -45.851 1.00 35.44 103 TRP A O 1
ATOM 783 N N . ARG A 1 104 ? 36.905 48.922 -44.389 1.00 39.81 104 ARG A N 1
ATOM 784 C CA . ARG A 1 104 ? 37.893 48.066 -45.065 1.00 39.81 104 ARG A CA 1
ATOM 785 C C . ARG A 1 104 ? 38.164 46.857 -44.164 1.00 39.81 104 ARG A C 1
ATOM 787 O O . ARG A 1 104 ? 38.163 47.019 -42.948 1.00 39.81 104 ARG A O 1
ATOM 794 N N . GLY A 1 105 ? 38.551 45.741 -44.785 1.00 40.53 105 GLY A N 1
ATOM 795 C CA . GLY A 1 105 ? 39.200 44.582 -44.153 1.00 40.53 105 GLY A CA 1
ATOM 796 C C . GLY A 1 105 ? 38.190 43.522 -43.708 1.00 40.53 105 GLY A C 1
ATOM 797 O O . GLY A 1 105 ? 37.217 43.865 -43.051 1.00 40.53 105 GLY A O 1
ATOM 798 N N . ALA A 1 106 ? 38.328 42.242 -44.038 1.00 41.84 106 ALA A N 1
ATOM 799 C CA . ALA A 1 106 ? 39.438 41.474 -44.599 1.00 41.84 106 ALA A CA 1
ATOM 800 C C . ALA A 1 106 ? 38.883 40.304 -45.427 1.00 41.84 106 ALA A C 1
ATOM 802 O O . ALA A 1 106 ? 37.703 39.946 -45.203 1.00 41.84 106 ALA A O 1
#

Organism: NCBI:txid1779329